Protein AF-A0A822FZ74-F1 (afdb_monomer)

Solvent-accessible surface area (backbone atoms only — not comparable to full-atom values): 5257 Å² total; per-residue (Å²): 109,70,67,56,54,49,46,49,47,53,53,48,53,54,36,48,76,69,42,34,40,55,86,61,90,48,76,93,31,49,46,81,41,74,61,83,74,84,72,75,89,81,75,87,76,92,68,84,60,77,64,78,36,51,46,62,41,84,48,74,69,88,57,50,41,55,51,73,66,72,74,66,73,71,97,66,86,88,77,130

pLDDT: mean 81.32, std 18.09, range [50.88, 98.31]

Sequence (80 aa):
LKQIVHQISDALAFMHAQDLAHLDIKPANIMLCQRSVNLDKDNVDYDDDRTNNIIYKLTDLGHVSQISLSTSEEDGDSRY

Organism: NCBI:txid392032

Structure (mmCIF, N/CA/C/O backbone):
data_AF-A0A822FZ74-F1
#
_entry.id   AF-A0A822FZ74-F1
#
loop_
_atom_site.group_PDB
_atom_site.id
_atom_site.type_symbol
_atom_site.label_atom_id
_atom_site.label_alt_id
_atom_site.label_comp_id
_atom_site.label_asym_id
_atom_site.label_entity_id
_atom_site.label_seq_id
_atom_site.pdbx_PDB_ins_code
_atom_site.Cartn_x
_atom_site.Cartn_y
_atom_site.Cartn_z
_atom_site.occupancy
_atom_site.B_iso_or_equiv
_atom_site.auth_seq_id
_atom_site.auth_comp_id
_atom_site.auth_asym_id
_atom_site.auth_atom_id
_atom_site.pdbx_PDB_model_num
ATOM 1 N N . LEU A 1 1 ? -8.259 10.180 2.860 1.00 79.44 1 LEU A N 1
ATOM 2 C CA . LEU A 1 1 ? -7.116 9.988 1.932 1.00 79.44 1 LEU A CA 1
ATOM 3 C C . LEU A 1 1 ? -5.751 10.263 2.57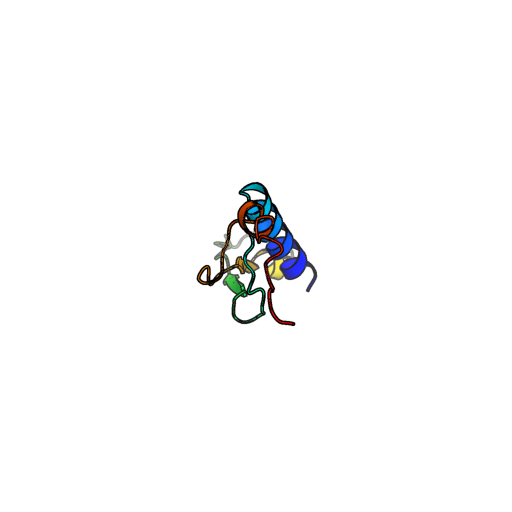9 1.00 79.44 1 LEU A C 1
ATOM 5 O O . LEU A 1 1 ? -4.852 9.461 2.395 1.00 79.44 1 LEU A O 1
ATOM 9 N N . LYS A 1 2 ? -5.582 11.331 3.376 1.00 89.19 2 LYS A N 1
ATOM 10 C CA . LYS A 1 2 ? -4.303 11.635 4.057 1.00 89.19 2 LYS A CA 1
ATOM 11 C C . LYS A 1 2 ? -3.724 10.449 4.853 1.00 89.19 2 LYS A C 1
ATOM 13 O O . LYS A 1 2 ? -2.562 10.116 4.674 1.00 89.19 2 LYS A O 1
ATOM 18 N N . GLN A 1 3 ? -4.549 9.785 5.669 1.00 89.00 3 GLN A N 1
ATOM 19 C CA . GLN A 1 3 ? -4.115 8.666 6.521 1.00 89.00 3 GLN A CA 1
ATOM 20 C C . GLN A 1 3 ? -3.648 7.434 5.729 1.00 89.00 3 GLN A C 1
ATOM 22 O O . GLN A 1 3 ? -2.599 6.881 6.033 1.00 89.00 3 GLN A O 1
ATOM 27 N N . ILE A 1 4 ? -4.380 7.034 4.681 1.00 93.00 4 ILE A N 1
ATOM 28 C CA . ILE A 1 4 ? -3.981 5.899 3.830 1.00 93.00 4 ILE A CA 1
ATOM 29 C C . ILE A 1 4 ? -2.670 6.189 3.100 1.00 93.00 4 ILE A C 1
ATOM 31 O O . ILE A 1 4 ? -1.784 5.345 3.104 1.00 93.00 4 ILE A O 1
ATOM 35 N N . VAL A 1 5 ? -2.506 7.391 2.534 1.00 95.12 5 VAL A N 1
ATOM 36 C CA . VAL A 1 5 ? -1.255 7.764 1.856 1.00 95.12 5 VAL A CA 1
ATOM 37 C C . VAL A 1 5 ? -0.094 7.742 2.843 1.00 95.12 5 VAL A C 1
ATOM 39 O O . VAL A 1 5 ? 0.945 7.178 2.525 1.00 95.12 5 VAL A O 1
ATOM 42 N N . HIS A 1 6 ? -0.279 8.290 4.045 1.00 95.38 6 HIS A N 1
ATOM 43 C CA . HIS A 1 6 ? 0.757 8.304 5.071 1.00 95.38 6 HIS A CA 1
ATOM 44 C C . HIS A 1 6 ? 1.165 6.887 5.502 1.00 95.38 6 HIS A C 1
ATOM 46 O O . HIS A 1 6 ? 2.331 6.536 5.367 1.00 95.38 6 HIS A O 1
ATOM 52 N N . GLN A 1 7 ? 0.214 6.046 5.921 1.00 95.44 7 GLN A N 1
ATOM 53 C CA . GLN A 1 7 ? 0.512 4.695 6.413 1.00 95.44 7 GLN A CA 1
ATOM 54 C C . GLN A 1 7 ? 1.091 3.779 5.324 1.00 95.44 7 GLN A C 1
ATOM 56 O O . GLN A 1 7 ? 1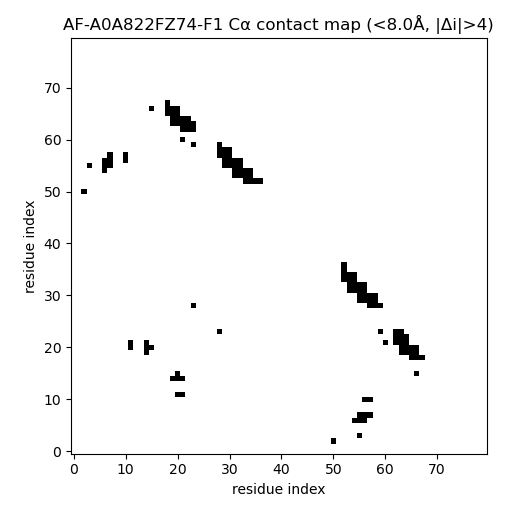.995 2.991 5.594 1.00 95.44 7 GLN A O 1
ATOM 61 N N . ILE A 1 8 ? 0.606 3.886 4.082 1.00 97.44 8 ILE A N 1
ATOM 62 C CA . ILE A 1 8 ? 1.162 3.114 2.963 1.00 97.44 8 ILE A CA 1
ATOM 63 C C . ILE A 1 8 ? 2.547 3.635 2.566 1.00 97.44 8 ILE A C 1
ATOM 65 O O . ILE A 1 8 ? 3.415 2.829 2.245 1.00 97.44 8 ILE A O 1
ATOM 69 N N . SER A 1 9 ? 2.794 4.946 2.653 1.00 97.94 9 SER A N 1
ATOM 70 C CA . SER A 1 9 ? 4.140 5.500 2.449 1.00 97.94 9 SER A CA 1
ATOM 71 C C . SER A 1 9 ? 5.124 4.979 3.494 1.00 97.94 9 SER A C 1
ATOM 73 O O . SER A 1 9 ? 6.227 4.589 3.129 1.00 97.94 9 SER A O 1
ATOM 75 N N . ASP A 1 10 ? 4.718 4.898 4.763 1.00 97.94 10 ASP A N 1
ATOM 76 C CA . ASP A 1 10 ? 5.560 4.352 5.833 1.00 97.94 10 ASP A CA 1
ATOM 77 C C . ASP A 1 10 ? 5.863 2.860 5.606 1.00 97.94 10 AS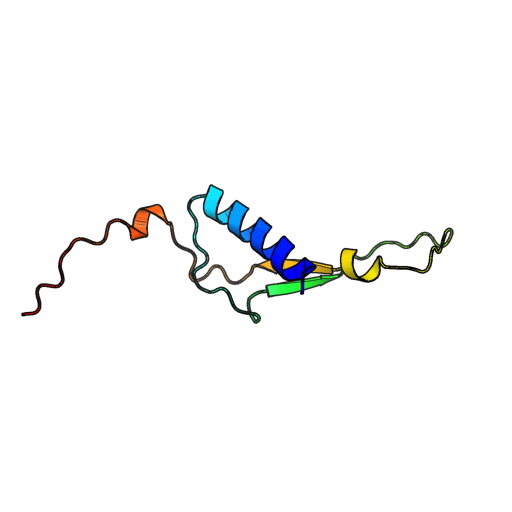P A C 1
ATOM 79 O O . ASP A 1 10 ? 7.006 2.424 5.757 1.00 97.94 10 ASP A O 1
ATOM 83 N N . ALA A 1 11 ? 4.866 2.077 5.176 1.00 97.75 11 ALA A N 1
ATOM 84 C CA . ALA A 1 11 ? 5.056 0.669 4.825 1.00 97.75 11 ALA A CA 1
ATOM 85 C C . ALA A 1 11 ? 6.032 0.495 3.648 1.00 97.75 11 ALA A C 1
ATOM 87 O O . ALA A 1 11 ? 6.921 -0.355 3.703 1.00 97.75 11 ALA A O 1
ATOM 88 N N . LEU A 1 12 ? 5.907 1.322 2.606 1.00 98.06 12 LEU A N 1
ATOM 89 C CA . LEU A 1 12 ? 6.818 1.316 1.460 1.00 98.06 12 LEU A CA 1
ATOM 90 C C . LEU A 1 12 ? 8.232 1.754 1.848 1.00 98.06 12 LEU A C 1
ATOM 92 O O . LEU A 1 12 ? 9.195 1.119 1.434 1.00 98.06 12 LEU A O 1
ATOM 96 N N . ALA A 1 13 ? 8.371 2.795 2.672 1.00 98.31 13 ALA A N 1
ATOM 97 C CA . ALA A 1 13 ? 9.665 3.242 3.176 1.00 98.31 13 ALA A CA 1
ATOM 98 C C . ALA A 1 13 ? 10.373 2.125 3.957 1.00 98.31 13 ALA A C 1
ATOM 100 O O . ALA A 1 13 ? 11.566 1.895 3.758 1.00 98.31 13 ALA A O 1
ATOM 101 N N . PHE A 1 14 ? 9.630 1.386 4.787 1.00 98.31 14 PHE A N 1
ATOM 102 C CA . PHE A 1 14 ? 10.150 0.209 5.476 1.00 98.31 14 PHE A CA 1
ATOM 103 C C . PHE A 1 14 ? 10.596 -0.886 4.496 1.00 98.31 14 PHE A C 1
ATOM 105 O O . PHE A 1 14 ? 11.708 -1.390 4.628 1.00 98.31 14 PHE A O 1
ATOM 112 N N . MET A 1 15 ? 9.777 -1.230 3.495 1.00 98.00 15 MET A N 1
ATOM 113 C CA . MET A 1 15 ? 10.146 -2.229 2.480 1.00 98.00 15 MET A CA 1
ATOM 114 C C . MET A 1 15 ? 11.400 -1.824 1.698 1.00 98.00 15 MET A C 1
ATOM 116 O O . MET A 1 15 ? 12.324 -2.622 1.561 1.00 98.00 15 MET A O 1
ATOM 120 N N . HIS A 1 16 ? 11.475 -0.572 1.247 1.00 97.00 16 HIS A N 1
ATOM 121 C CA . HIS A 1 16 ? 12.625 -0.058 0.504 1.00 97.00 16 HIS A CA 1
ATOM 122 C C . HIS A 1 16 ? 13.902 -0.055 1.354 1.00 97.00 16 HIS A C 1
ATOM 124 O O . HIS A 1 16 ? 14.977 -0.351 0.841 1.00 97.00 16 HIS A O 1
ATOM 130 N N . ALA A 1 17 ? 13.800 0.208 2.661 1.00 97.94 17 ALA A N 1
ATOM 131 C CA . ALA A 1 17 ? 14.934 0.086 3.579 1.00 97.94 17 ALA A CA 1
ATOM 132 C C . ALA A 1 17 ? 15.463 -1.357 3.704 1.00 97.94 17 ALA A C 1
ATOM 134 O O . ALA A 1 17 ? 16.576 -1.554 4.185 1.00 97.94 17 ALA A O 1
ATOM 135 N N . GLN A 1 18 ? 14.681 -2.356 3.286 1.00 97.44 18 GLN A N 1
ATOM 136 C CA . GLN A 1 18 ? 15.072 -3.766 3.200 1.00 97.44 18 GLN A CA 1
ATOM 137 C C . GLN A 1 18 ? 15.445 -4.196 1.770 1.00 97.44 18 GLN A C 1
ATOM 139 O O . GLN A 1 18 ? 15.526 -5.391 1.511 1.00 97.44 18 GLN A O 1
ATOM 144 N N . ASP A 1 19 ? 15.659 -3.248 0.848 1.00 96.69 19 ASP A N 1
ATOM 145 C CA . ASP A 1 19 ? 15.927 -3.506 -0.576 1.00 96.69 19 ASP A CA 1
ATOM 146 C C . ASP A 1 19 ? 14.775 -4.233 -1.299 1.00 96.69 19 ASP A C 1
ATOM 148 O O . ASP A 1 19 ? 15.004 -4.960 -2.256 1.00 96.69 19 ASP A O 1
ATOM 152 N N . LEU A 1 20 ? 13.520 -4.053 -0.866 1.00 97.06 20 LEU A N 1
ATOM 153 C CA . LEU A 1 20 ? 12.356 -4.727 -1.456 1.00 97.06 20 LEU A CA 1
ATOM 154 C C . LEU A 1 20 ? 11.402 -3.741 -2.129 1.00 97.06 20 LEU A C 1
ATOM 156 O O . LEU A 1 20 ? 10.940 -2.804 -1.487 1.00 97.06 20 LEU A O 1
ATOM 160 N N . ALA A 1 21 ? 11.018 -4.005 -3.377 1.00 96.12 21 ALA A N 1
ATOM 161 C CA . ALA A 1 21 ? 9.931 -3.316 -4.071 1.00 96.12 21 ALA A CA 1
ATOM 162 C C . ALA A 1 21 ? 8.672 -4.191 -4.099 1.00 96.12 21 ALA A C 1
ATOM 164 O O . ALA A 1 21 ? 8.755 -5.382 -4.372 1.00 96.12 21 ALA A O 1
ATOM 165 N N . HIS A 1 22 ? 7.496 -3.604 -3.855 1.00 97.06 22 HIS A N 1
ATOM 166 C CA . HIS A 1 22 ? 6.225 -4.344 -3.873 1.00 97.06 22 HIS A CA 1
ATOM 167 C C . HIS A 1 22 ? 5.692 -4.641 -5.285 1.00 97.06 22 HIS A C 1
ATOM 169 O O . HIS A 1 22 ? 5.019 -5.645 -5.487 1.00 97.06 22 HIS A O 1
ATOM 175 N N . LEU A 1 23 ?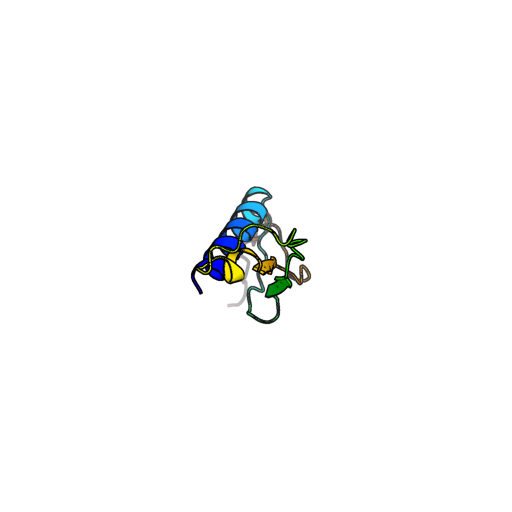 5.949 -3.739 -6.242 1.00 95.88 23 LEU A N 1
ATOM 176 C CA . LEU A 1 23 ? 5.584 -3.807 -7.671 1.00 95.88 23 LEU A CA 1
ATOM 177 C C . LEU A 1 23 ? 4.087 -3.908 -8.040 1.00 95.88 23 LEU A C 1
ATOM 179 O O . LEU A 1 23 ? 3.736 -3.632 -9.181 1.00 95.88 23 LEU A O 1
ATOM 183 N N . ASP A 1 24 ? 3.196 -4.211 -7.097 1.00 96.56 24 ASP A N 1
ATOM 184 C CA . ASP A 1 24 ? 1.745 -4.323 -7.331 1.00 96.56 24 ASP A CA 1
ATOM 185 C C . ASP A 1 24 ? 0.923 -3.498 -6.320 1.00 96.56 24 ASP A C 1
ATOM 187 O O . ASP A 1 24 ? 0.118 -4.013 -5.539 1.00 96.56 24 ASP A O 1
ATOM 191 N N . ILE A 1 25 ? 1.168 -2.182 -6.287 1.00 96.31 25 ILE A N 1
ATOM 192 C CA . ILE A 1 25 ? 0.421 -1.252 -5.427 1.00 96.31 25 ILE A CA 1
ATOM 193 C C . ILE A 1 25 ? -0.895 -0.864 -6.098 1.00 96.31 25 ILE A C 1
ATOM 195 O O . ILE A 1 25 ? -0.932 -0.078 -7.043 1.00 96.31 25 ILE A O 1
ATOM 199 N N . LYS A 1 26 ? -1.999 -1.377 -5.555 1.00 96.12 26 LYS A N 1
ATOM 200 C CA . LYS A 1 26 ? -3.368 -1.083 -5.994 1.00 96.12 26 LYS A CA 1
ATOM 201 C C . LYS A 1 26 ? -4.337 -1.121 -4.809 1.00 96.12 26 LYS A C 1
ATOM 203 O O . LYS A 1 26 ? -4.036 -1.777 -3.812 1.00 96.12 26 LYS A O 1
ATOM 208 N N . PRO A 1 27 ? -5.524 -0.491 -4.902 1.00 96.69 27 PRO A N 1
ATOM 209 C CA . PRO A 1 27 ? -6.492 -0.485 -3.802 1.00 96.69 27 PRO A CA 1
ATOM 210 C C . PRO A 1 27 ? -6.871 -1.882 -3.288 1.00 96.69 27 PRO A C 1
ATOM 212 O O . PRO A 1 27 ? -7.060 -2.049 -2.090 1.00 96.69 27 PRO A O 1
ATOM 215 N N . ALA A 1 28 ? -6.930 -2.887 -4.171 1.00 97.31 28 ALA A N 1
ATOM 216 C CA . ALA A 1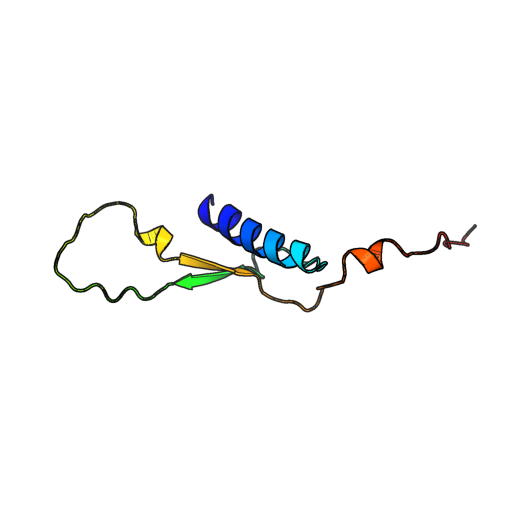 28 ? -7.243 -4.271 -3.800 1.00 97.31 28 ALA A CA 1
ATOM 217 C C . ALA A 1 28 ? -6.197 -4.921 -2.869 1.00 97.31 28 ALA A C 1
ATOM 219 O O . ALA A 1 28 ? -6.542 -5.842 -2.138 1.00 97.31 28 ALA A O 1
ATOM 220 N N . ASN A 1 29 ? -4.961 -4.409 -2.855 1.00 97.69 29 ASN A N 1
ATOM 221 C CA . ASN A 1 29 ? -3.854 -4.918 -2.040 1.00 97.69 29 ASN A CA 1
ATOM 222 C C . ASN A 1 29 ? -3.654 -4.106 -0.746 1.00 97.69 29 ASN A C 1
ATOM 224 O O . ASN A 1 29 ? -2.678 -4.314 -0.022 1.00 97.69 29 ASN A O 1
ATOM 228 N N . ILE A 1 30 ? -4.570 -3.184 -0.429 1.00 97.50 30 ILE A N 1
ATOM 229 C CA . ILE A 1 30 ? -4.552 -2.396 0.806 1.00 97.50 30 ILE A CA 1
ATOM 230 C C . ILE A 1 30 ? -5.713 -2.838 1.697 1.00 97.50 30 ILE A C 1
ATOM 232 O O . ILE A 1 30 ? -6.874 -2.502 1.460 1.00 97.50 30 ILE A O 1
ATOM 236 N N . MET A 1 31 ? -5.399 -3.570 2.763 1.00 96.19 31 MET A N 1
ATOM 237 C CA . MET A 1 31 ? -6.391 -4.002 3.743 1.00 96.19 31 MET A CA 1
ATOM 238 C C . MET A 1 31 ? -6.690 -2.891 4.748 1.00 96.19 31 MET A C 1
ATOM 240 O O . MET A 1 31 ? -5.773 -2.299 5.320 1.00 96.19 31 MET A O 1
ATOM 244 N N . LEU A 1 32 ? -7.976 -2.664 5.023 1.00 93.38 32 LEU A N 1
ATOM 245 C CA . LEU A 1 32 ? -8.421 -1.854 6.154 1.00 93.38 32 LEU A CA 1
ATOM 246 C C . LEU A 1 32 ? -8.615 -2.742 7.383 1.00 93.38 32 LEU A C 1
ATOM 248 O O . LEU A 1 32 ? -9.321 -3.748 7.338 1.00 93.38 32 LEU A O 1
ATOM 252 N N . CYS A 1 33 ? -8.015 -2.353 8.500 1.00 90.19 33 CYS A N 1
ATOM 253 C CA . CYS A 1 33 ? -8.191 -2.995 9.794 1.00 90.19 33 CYS A CA 1
ATOM 254 C C . CYS A 1 33 ? -8.671 -1.961 10.807 1.00 90.19 33 CYS A C 1
ATOM 256 O O . CYS A 1 33 ? -8.048 -0.916 10.969 1.00 90.19 33 CYS A O 1
ATOM 258 N N .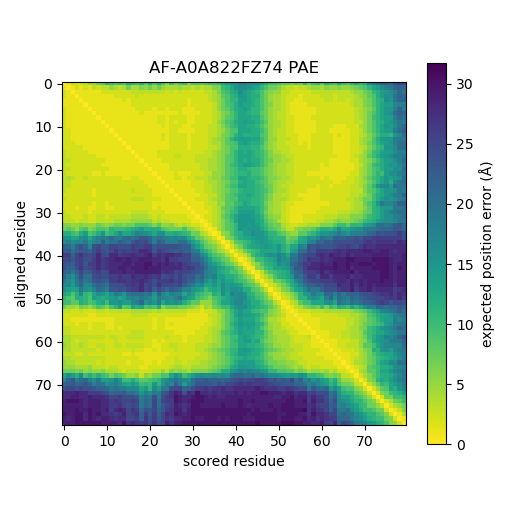 GLN A 1 34 ? -9.751 -2.259 11.521 1.00 86.31 34 GLN A N 1
ATOM 259 C CA . GLN A 1 34 ? -10.201 -1.428 12.630 1.00 86.31 34 GLN A CA 1
ATOM 260 C C . GLN A 1 34 ? -9.572 -1.948 13.920 1.00 86.31 34 GLN A C 1
ATOM 262 O O . GLN A 1 34 ? -9.735 -3.117 14.273 1.00 86.31 34 GLN A O 1
ATOM 267 N N . ARG A 1 35 ? -8.836 -1.094 14.629 1.00 77.38 35 ARG A N 1
ATOM 268 C CA . ARG A 1 35 ? -8.351 -1.427 15.966 1.00 77.38 35 ARG A CA 1
ATOM 269 C C . ARG A 1 35 ? -9.560 -1.407 16.913 1.00 77.38 35 ARG A C 1
ATOM 271 O O . ARG A 1 35 ? -10.399 -0.516 16.869 1.00 77.38 35 ARG A O 1
ATOM 278 N N . SER A 1 36 ? -9.735 -2.439 17.730 1.00 69.38 36 SER A N 1
ATOM 279 C CA . SER A 1 36 ? -10.769 -2.390 18.767 1.00 69.38 36 SER A CA 1
ATOM 280 C C . SER A 1 36 ? -10.185 -1.612 19.934 1.00 69.38 36 SER A C 1
ATOM 282 O O . SER A 1 36 ? -9.384 -2.154 20.693 1.00 69.38 36 SER A O 1
ATOM 284 N N . VAL A 1 37 ? -10.520 -0.329 20.051 1.00 64.88 37 VAL A N 1
ATOM 285 C CA . VAL A 1 37 ? -10.250 0.404 21.289 1.00 64.88 37 VAL A CA 1
ATOM 286 C C . VAL A 1 37 ? -11.297 -0.080 22.283 1.00 64.88 37 VAL A C 1
ATOM 288 O O . VAL A 1 37 ? -12.493 0.101 22.049 1.00 64.88 37 VAL A O 1
ATOM 291 N N . ASN A 1 38 ? -10.874 -0.750 23.356 1.00 57.78 38 ASN A N 1
ATOM 292 C CA . ASN A 1 38 ? -11.748 -0.955 24.505 1.00 57.78 38 ASN A CA 1
ATOM 293 C C . ASN A 1 38 ? -12.015 0.438 25.078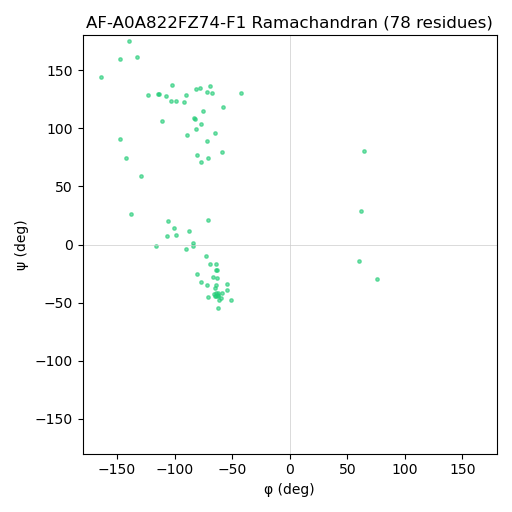 1.00 57.78 38 ASN A C 1
ATOM 295 O O . ASN A 1 38 ? -11.166 1.009 25.754 1.00 57.78 38 ASN A O 1
ATOM 299 N N . LEU A 1 39 ? -13.141 1.028 24.687 1.00 57.09 39 LEU A N 1
ATOM 300 C CA . LEU A 1 39 ? -13.598 2.301 25.214 1.00 57.09 39 LEU A CA 1
ATOM 301 C C . LEU A 1 39 ? -14.062 2.046 26.649 1.00 57.09 39 LEU A C 1
ATOM 303 O O . LEU A 1 39 ? -15.232 1.728 26.876 1.00 57.09 39 LEU A O 1
ATOM 307 N N . ASP A 1 40 ? -13.145 2.153 27.607 1.00 52.94 40 ASP A N 1
ATOM 308 C CA . ASP A 1 40 ? -13.535 2.402 28.989 1.00 52.94 40 ASP A CA 1
ATOM 309 C C . ASP A 1 40 ? -14.344 3.709 28.987 1.00 52.94 40 ASP A C 1
ATOM 311 O O . ASP A 1 40 ? -13.912 4.757 28.506 1.00 52.94 40 ASP A O 1
ATOM 315 N N . LYS A 1 41 ? -15.601 3.578 29.402 1.00 53.53 41 LYS A N 1
ATOM 316 C CA . LYS A 1 41 ? -16.757 4.424 29.075 1.00 53.53 41 LYS A CA 1
ATOM 317 C C . LYS A 1 41 ? -16.776 5.831 29.695 1.00 53.53 41 LYS A C 1
ATOM 319 O O . LYS A 1 41 ? -17.852 6.416 29.752 1.00 53.53 41 LYS A O 1
ATOM 324 N N . ASP A 1 42 ? -15.651 6.403 30.119 1.00 53.62 42 ASP A N 1
ATOM 325 C CA . ASP A 1 42 ? -15.711 7.486 31.115 1.00 53.62 42 ASP A CA 1
ATOM 326 C C . ASP A 1 42 ? -15.229 8.878 30.686 1.00 53.62 42 ASP A C 1
ATOM 328 O O . ASP A 1 42 ? -15.382 9.807 31.468 1.00 53.62 42 ASP A O 1
ATOM 332 N N . ASN A 1 43 ? -14.738 9.106 29.463 1.00 50.88 43 ASN A N 1
ATOM 333 C CA . ASN A 1 43 ? -14.469 10.478 28.994 1.00 50.88 43 ASN A CA 1
ATOM 334 C C . ASN A 1 43 ? -14.697 10.600 27.488 1.00 50.88 43 ASN A C 1
ATOM 336 O O . ASN A 1 43 ? -13.802 10.346 26.685 1.00 50.88 43 ASN A O 1
ATOM 340 N N . VAL A 1 44 ? -15.921 10.959 27.100 1.00 51.53 44 VAL A N 1
ATOM 341 C CA . VAL A 1 44 ? -16.267 11.181 25.696 1.00 51.53 44 VAL A CA 1
ATOM 342 C C . VAL A 1 44 ? -16.000 12.639 25.342 1.00 51.53 44 VAL A C 1
ATOM 344 O O . VAL A 1 44 ? -16.862 13.492 25.547 1.00 51.53 44 VAL A O 1
ATOM 347 N N . ASP A 1 45 ? -14.813 12.908 24.801 1.00 52.81 45 ASP A N 1
ATOM 348 C CA . ASP A 1 45 ? -14.617 14.076 23.947 1.00 52.81 45 ASP A CA 1
ATOM 349 C C . ASP A 1 45 ? -15.068 13.689 22.532 1.00 52.81 45 ASP A C 1
ATOM 351 O O . ASP A 1 45 ? -14.505 12.804 21.880 1.00 52.81 45 ASP A O 1
ATOM 355 N N . TYR A 1 46 ? -16.197 14.256 22.120 1.00 56.16 46 TYR A N 1
ATOM 356 C CA . TYR A 1 46 ? -16.808 14.043 20.815 1.00 56.16 46 TYR A CA 1
ATOM 357 C C . TYR A 1 46 ? -16.095 14.929 19.787 1.00 56.16 46 TYR A C 1
ATOM 359 O O . TYR A 1 46 ? -16.655 15.940 19.382 1.00 56.16 46 TYR A O 1
ATOM 367 N N . ASP A 1 47 ? -14.898 14.551 19.336 1.00 55.12 47 ASP A N 1
ATOM 368 C CA . ASP A 1 47 ? -14.432 14.967 18.008 1.00 55.12 47 ASP A CA 1
ATOM 369 C C . ASP A 1 47 ? -13.234 14.138 17.496 1.00 55.12 47 ASP A C 1
ATOM 371 O O . ASP A 1 47 ? -12.350 13.730 18.241 1.00 55.12 47 ASP A O 1
ATOM 375 N N . ASP A 1 48 ? -13.215 13.897 16.186 1.00 51.69 48 ASP A N 1
ATOM 376 C CA . ASP A 1 48 ? -12.055 13.525 15.346 1.00 51.69 48 ASP A CA 1
ATOM 377 C C . ASP A 1 48 ? -11.443 12.088 15.357 1.00 51.69 48 ASP A C 1
ATOM 379 O O . ASP A 1 48 ? -10.987 11.613 14.312 1.00 51.69 48 ASP A O 1
ATOM 383 N N . ASP A 1 49 ? -11.474 11.293 16.434 1.00 59.62 49 ASP A N 1
ATOM 384 C CA . ASP A 1 49 ? -10.546 10.130 16.520 1.00 59.62 49 ASP A CA 1
ATOM 385 C C . ASP A 1 49 ? -10.972 8.809 15.822 1.00 59.62 49 ASP A C 1
ATOM 387 O O . ASP A 1 49 ? -10.249 7.810 15.830 1.00 59.62 49 ASP A O 1
ATOM 391 N N . ARG A 1 50 ? -12.132 8.742 15.148 1.00 58.50 50 ARG A N 1
ATOM 392 C CA . ARG A 1 50 ? -12.561 7.484 14.480 1.00 58.50 50 ARG A CA 1
ATOM 393 C C . ARG A 1 50 ? -11.614 7.041 13.359 1.00 58.50 50 ARG A C 1
ATOM 395 O O . ARG A 1 50 ? -11.520 5.844 13.088 1.00 58.50 50 ARG A O 1
ATOM 402 N N . THR A 1 51 ? -10.925 7.978 12.701 1.00 59.94 51 THR A N 1
ATOM 403 C CA . THR A 1 51 ? -9.976 7.655 11.620 1.00 59.94 51 THR A CA 1
ATOM 404 C C . THR A 1 51 ? -8.609 7.195 12.123 1.00 59.94 51 THR A C 1
ATOM 406 O O . THR A 1 51 ? -7.973 6.401 11.431 1.00 59.94 51 THR A O 1
ATOM 409 N N . ASN A 1 52 ? -8.191 7.591 13.331 1.00 65.62 52 ASN A N 1
ATOM 410 C CA . ASN A 1 52 ? -6.979 7.060 13.974 1.00 65.62 52 ASN A CA 1
ATOM 411 C C . ASN A 1 52 ? -7.136 5.598 14.390 1.00 65.62 52 ASN A C 1
ATOM 413 O O . ASN A 1 52 ? -6.157 4.883 14.605 1.00 65.62 52 ASN A O 1
ATOM 417 N N . ASN A 1 53 ? -8.377 5.124 14.444 1.00 80.62 53 ASN A N 1
ATOM 418 C CA . ASN A 1 53 ? -8.672 3.741 14.741 1.00 80.62 53 ASN A CA 1
ATOM 419 C C . ASN A 1 53 ? -8.600 2.809 13.512 1.00 80.62 53 ASN A C 1
ATOM 421 O O . ASN A 1 53 ? -8.811 1.600 13.637 1.00 80.62 53 ASN A O 1
ATOM 425 N N . ILE A 1 54 ? -8.315 3.353 12.322 1.00 88.50 54 ILE A N 1
ATOM 426 C CA . ILE A 1 54 ? -8.166 2.589 11.079 1.00 88.50 54 ILE A CA 1
ATOM 427 C C . ILE A 1 54 ? -6.680 2.438 10.738 1.00 88.50 54 ILE A C 1
ATOM 429 O O . ILE A 1 54 ? -5.951 3.414 10.559 1.00 88.50 54 ILE A O 1
ATOM 433 N N . ILE A 1 55 ? -6.253 1.187 10.591 1.00 92.12 55 ILE A N 1
ATOM 434 C CA . ILE A 1 55 ? -4.912 0.784 10.173 1.00 92.12 55 ILE A CA 1
ATOM 435 C C . ILE A 1 55 ? -4.993 0.258 8.740 1.00 92.12 55 ILE A C 1
ATOM 437 O O . ILE A 1 55 ? -5.779 -0.646 8.459 1.00 92.12 55 ILE A O 1
ATOM 441 N N . TYR A 1 56 ? -4.158 0.786 7.852 1.00 94.69 56 TYR A N 1
ATOM 442 C CA . TYR A 1 56 ? -4.006 0.318 6.479 1.00 94.69 56 TYR A CA 1
ATOM 443 C C . TYR A 1 56 ? -2.787 -0.598 6.394 1.00 94.69 56 TYR A C 1
ATOM 445 O O . TYR A 1 56 ? -1.682 -0.212 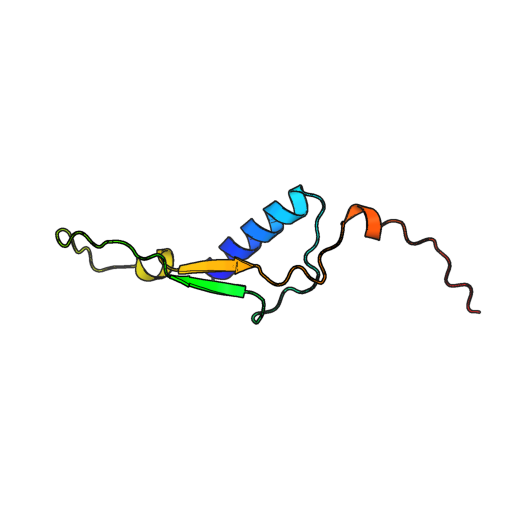6.769 1.00 94.69 56 TYR A O 1
ATOM 453 N N . LYS A 1 57 ? -2.983 -1.826 5.916 1.00 95.19 57 LYS A N 1
ATOM 454 C CA . LYS A 1 57 ? -1.912 -2.813 5.741 1.00 95.19 57 LYS A CA 1
ATOM 455 C C . LYS A 1 57 ? -1.712 -3.087 4.262 1.00 95.19 57 LYS A C 1
ATOM 457 O O . LYS A 1 57 ? -2.677 -3.377 3.558 1.00 95.19 57 LYS A O 1
ATOM 462 N N . LEU A 1 58 ? -0.465 -3.015 3.817 1.00 97.00 58 LEU A N 1
ATOM 463 C CA . LEU A 1 58 ? -0.079 -3.443 2.482 1.00 97.00 58 LEU A CA 1
ATOM 464 C C . LEU A 1 58 ? 0.030 -4.975 2.447 1.00 97.00 58 LEU A C 1
ATOM 466 O O . LEU A 1 58 ? 0.556 -5.580 3.384 1.00 97.00 58 LEU A O 1
ATOM 470 N N . THR A 1 59 ? -0.529 -5.592 1.411 1.00 96.00 59 THR A N 1
ATOM 471 C CA . THR A 1 59 ? -0.683 -7.049 1.279 1.00 96.00 59 THR A CA 1
ATOM 472 C C . THR A 1 59 ? -0.393 -7.514 -0.139 1.00 96.00 59 THR A C 1
ATOM 474 O O . THR A 1 59 ? -0.211 -6.685 -1.017 1.00 96.00 59 THR A O 1
ATOM 477 N N . ASP A 1 60 ? -0.413 -8.834 -0.345 1.00 95.75 60 ASP A N 1
ATOM 478 C CA . ASP A 1 60 ? -0.090 -9.490 -1.615 1.00 95.75 60 ASP A CA 1
ATOM 479 C C . ASP A 1 60 ? 1.369 -9.284 -2.044 1.00 95.75 60 ASP A C 1
ATOM 481 O O . ASP A 1 60 ? 1.717 -8.453 -2.877 1.00 95.75 60 ASP A O 1
ATOM 485 N N . LEU A 1 61 ? 2.246 -10.093 -1.448 1.00 96.19 61 LEU A N 1
ATOM 486 C CA . LEU A 1 61 ? 3.688 -10.036 -1.676 1.00 96.19 61 LEU A CA 1
ATOM 487 C C . LEU A 1 61 ? 4.139 -10.885 -2.879 1.00 96.19 61 LEU A C 1
ATOM 489 O O . LEU A 1 61 ? 5.334 -11.118 -3.042 1.00 96.19 61 LEU A O 1
ATOM 493 N N . GLY A 1 62 ? 3.208 -11.369 -3.712 1.00 96.44 62 GLY A N 1
ATOM 494 C CA . GLY A 1 62 ? 3.512 -12.279 -4.824 1.00 96.44 62 GLY A CA 1
ATOM 495 C C . GLY A 1 62 ? 4.412 -11.677 -5.908 1.00 96.44 62 GLY A C 1
ATOM 496 O O . GLY A 1 62 ? 5.085 -12.416 -6.622 1.00 96.44 62 GLY A O 1
ATOM 497 N N . HIS A 1 63 ? 4.459 -10.346 -6.000 1.00 94.12 63 HIS A N 1
ATOM 498 C CA . HIS A 1 63 ? 5.292 -9.594 -6.943 1.00 94.12 63 HIS A CA 1
ATOM 499 C C . HIS A 1 63 ? 6.494 -8.906 -6.285 1.00 94.12 63 HIS A C 1
ATOM 501 O O . HIS A 1 63 ? 7.184 -8.131 -6.942 1.00 94.12 63 HIS A O 1
ATOM 507 N N . VAL A 1 64 ? 6.754 -9.158 -4.999 1.00 96.44 64 VAL A N 1
ATOM 508 C CA . VAL A 1 64 ? 7.854 -8.495 -4.294 1.00 96.44 64 VAL A CA 1
ATOM 509 C C . VAL A 1 64 ? 9.199 -8.957 -4.845 1.00 96.44 64 VAL A C 1
ATOM 511 O O . VAL A 1 64 ? 9.464 -10.156 -4.924 1.00 96.44 64 VAL A O 1
ATOM 514 N N . SER A 1 65 ? 10.072 -8.007 -5.172 1.00 95.19 65 SER A N 1
ATOM 515 C CA . SER A 1 65 ? 11.418 -8.280 -5.681 1.00 95.19 65 SER A CA 1
ATOM 516 C C . SER A 1 65 ? 12.476 -7.449 -4.967 1.00 95.19 65 SER A C 1
ATOM 518 O O . SER A 1 65 ? 12.174 -6.414 -4.371 1.00 95.19 65 SER A O 1
ATOM 520 N N . GLN A 1 66 ? 13.735 -7.882 -5.067 1.00 95.81 66 GLN A N 1
ATOM 521 C CA . GLN A 1 66 ? 14.864 -7.050 -4.665 1.00 95.81 66 GLN A CA 1
ATOM 522 C C . GLN A 1 66 ? 15.030 -5.871 -5.626 1.00 95.81 66 GLN A C 1
ATOM 524 O O . GLN A 1 66 ? 14.948 -6.048 -6.845 1.00 95.81 66 GLN A O 1
ATOM 529 N N . ILE A 1 67 ? 15.272 -4.678 -5.087 1.00 93.75 67 ILE A N 1
ATOM 530 C CA . ILE A 1 67 ? 15.516 -3.475 -5.891 1.00 93.75 67 ILE A CA 1
ATOM 531 C C . ILE A 1 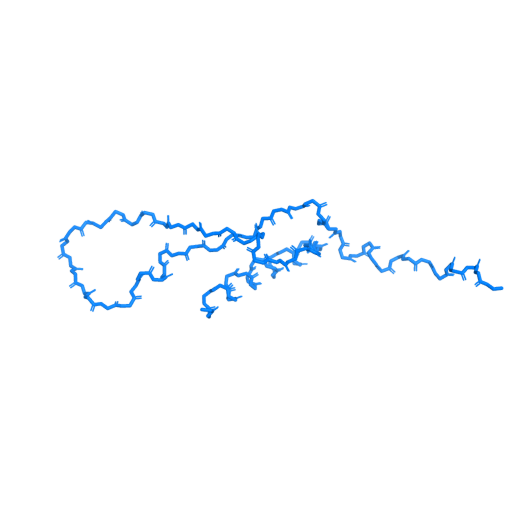67 ? 16.889 -3.589 -6.552 1.00 93.75 67 ILE A C 1
ATOM 533 O O . ILE A 1 67 ? 17.003 -3.375 -7.759 1.00 93.75 67 ILE A O 1
ATOM 537 N N . SER A 1 68 ? 17.911 -4.013 -5.808 1.00 89.50 68 SER A N 1
ATOM 538 C CA . SER A 1 68 ? 19.264 -4.216 -6.339 1.00 89.50 68 SER A CA 1
ATOM 539 C C . SER A 1 68 ? 19.319 -5.157 -7.553 1.00 89.50 68 SER A C 1
ATOM 541 O O . SER A 1 68 ? 20.015 -4.860 -8.524 1.00 89.50 68 SER A O 1
ATOM 543 N N . LEU A 1 69 ? 18.523 -6.232 -7.563 1.00 77.81 69 LEU A N 1
ATOM 544 C CA . LEU A 1 69 ? 18.477 -7.209 -8.660 1.00 77.81 69 LEU A CA 1
ATOM 545 C C . LEU A 1 69 ? 17.922 -6.624 -9.973 1.00 77.81 69 LEU A C 1
ATOM 547 O O . LEU A 1 69 ? 18.302 -7.054 -11.056 1.00 77.81 69 LEU A O 1
ATOM 551 N N . SER A 1 70 ? 17.054 -5.611 -9.897 1.00 60.66 70 SER A N 1
ATOM 552 C CA . SER A 1 70 ? 16.481 -4.959 -11.086 1.00 60.66 70 SER A CA 1
ATOM 553 C C . SER A 1 70 ? 17.474 -4.060 -11.837 1.00 60.66 70 SER A C 1
ATOM 555 O O . SER A 1 70 ? 17.202 -3.639 -12.956 1.00 60.66 70 SER A O 1
ATOM 557 N N . THR A 1 71 ? 18.649 -3.789 -11.252 1.00 57.00 71 THR A N 1
ATOM 558 C CA . THR A 1 71 ? 19.720 -3.012 -11.903 1.00 57.00 71 THR A CA 1
ATOM 559 C C . THR A 1 71 ? 20.713 -3.867 -12.694 1.00 57.00 71 THR A C 1
ATOM 561 O O . THR A 1 71 ? 21.600 -3.311 -13.335 1.00 57.00 71 THR A O 1
ATOM 564 N N . SER A 1 72 ? 20.574 -5.200 -12.670 1.00 54.34 72 SER A N 1
ATOM 565 C CA . SER A 1 72 ? 21.506 -6.132 -13.319 1.00 54.34 72 SER A CA 1
ATOM 566 C C . SER A 1 72 ? 20.983 -6.782 -14.604 1.00 54.34 72 SER A C 1
ATOM 568 O O . SER A 1 72 ? 21.510 -7.818 -15.001 1.00 54.34 72 SER A O 1
ATOM 570 N N . GLU A 1 73 ? 19.977 -6.214 -15.273 1.00 58.00 73 GLU A N 1
ATOM 571 C CA . GLU A 1 73 ? 19.631 -6.685 -16.617 1.00 58.00 73 GLU A CA 1
ATOM 572 C C . GLU A 1 73 ? 20.640 -6.140 -17.633 1.00 58.00 73 GLU A C 1
ATOM 574 O O . GLU A 1 73 ? 20.669 -4.959 -17.978 1.00 58.00 73 GLU A O 1
ATOM 579 N N . GLU A 1 74 ? 21.517 -7.059 -18.034 1.00 59.06 74 GLU A N 1
ATOM 580 C CA . GLU A 1 74 ? 22.413 -6.993 -19.174 1.00 59.06 74 GLU A CA 1
ATOM 581 C C . GLU A 1 74 ? 21.701 -6.414 -20.404 1.00 59.06 74 GLU A C 1
ATOM 583 O O . GLU A 1 74 ? 20.626 -6.860 -20.808 1.00 59.06 74 GLU A O 1
ATOM 588 N N . ASP A 1 75 ? 22.359 -5.429 -21.010 1.00 55.00 75 ASP A N 1
ATOM 589 C CA . ASP A 1 75 ? 22.088 -4.848 -22.321 1.00 55.00 75 ASP A CA 1
ATOM 590 C C . ASP A 1 75 ? 22.182 -5.937 -23.408 1.00 55.00 75 ASP A C 1
ATOM 592 O O . ASP A 1 75 ? 23.217 -6.151 -24.038 1.00 55.00 75 ASP A O 1
ATOM 596 N N . GLY A 1 76 ? 21.113 -6.722 -23.532 1.00 62.25 76 GLY A N 1
ATOM 597 C CA . GLY A 1 76 ? 21.086 -7.968 -24.288 1.00 62.25 76 GLY A CA 1
ATOM 598 C C . GLY A 1 76 ? 19.827 -8.161 -25.126 1.00 62.25 76 GLY A C 1
ATOM 599 O O . GLY A 1 76 ? 19.486 -9.302 -25.429 1.00 62.25 76 GLY A O 1
ATOM 600 N N . ASP A 1 77 ? 19.136 -7.094 -25.547 1.00 56.81 77 ASP A N 1
ATOM 601 C CA . ASP A 1 77 ? 18.154 -7.204 -26.641 1.00 56.81 77 ASP A CA 1
ATOM 602 C C . ASP A 1 77 ? 18.910 -7.264 -27.980 1.00 56.81 77 ASP A C 1
ATOM 604 O O . ASP A 1 77 ? 18.926 -6.329 -28.778 1.00 56.81 77 ASP A O 1
ATOM 608 N N . SER A 1 78 ? 19.585 -8.393 -28.230 1.00 60.53 78 SER A N 1
ATOM 609 C CA . SER A 1 78 ? 20.030 -8.772 -29.575 1.00 60.53 78 SER A CA 1
ATOM 610 C C . SER A 1 78 ? 18.818 -9.176 -30.407 1.00 60.53 78 SER A C 1
ATOM 612 O O . SER A 1 78 ? 18.575 -10.355 -30.663 1.00 60.53 78 SER A O 1
ATOM 614 N N . ARG A 1 79 ? 18.042 -8.179 -30.828 1.00 64.31 79 ARG A N 1
ATOM 615 C CA . ARG A 1 79 ? 17.061 -8.303 -31.904 1.00 64.31 79 ARG A CA 1
ATOM 616 C C . ARG A 1 79 ? 17.044 -7.033 -32.738 1.00 64.31 79 ARG A C 1
ATOM 618 O O . ARG A 1 79 ? 16.091 -6.279 -32.629 1.00 64.31 79 ARG A O 1
ATOM 625 N N . TYR A 1 80 ? 18.073 -6.852 -33.566 1.00 54.56 80 TYR A N 1
ATOM 626 C CA . TYR A 1 80 ? 17.978 -6.462 -34.982 1.00 54.56 80 TYR A CA 1
ATOM 627 C C . TYR A 1 80 ? 19.242 -6.914 -35.715 1.00 54.56 80 TYR A C 1
ATOM 629 O O . TYR A 1 80 ? 20.347 -6.672 -35.184 1.00 54.56 80 TYR A O 1
#

Radius of gyration: 19.48 Å; Cα contacts (8 Å, |Δi|>4): 66; chains: 1; bounding box: 39×27×66 Å

Mean predicted aligned error: 10.65 Å

Nearest PDB structures (foldseek):
  8p5k-assembly4_D  TM=8.863E-01  e=1.363E-02  Homo sapiens
  8ds6-assembly1_A  TM=8.228E-01  e=2.905E-01  Homo sapiens

Secondary structure (DSSP, 8-state):
-HHHHHHHHHHHHHHHHTTEE-----GGGEEEEE------TT----SSTTTTTEEEEE--GGG-EETGGGG---S-----

InterPro domains:
  IPR000719 Protein kinase domain [PF00069] (2-73)
  IPR000719 Protein kinase domain [PS50011] (1-80)
  IPR008271 Serine/threonine-protein kinase, active site [PS00108] (20-32)
  IPR011009 Protein kinase-like domain superfamily [SSF56112] (2-70)
  IPR050339 Cell Cycle and Stress Response Kinase [PTHR11042] (2-78)

Foldseek 3Di:
DVVQVVLVVVVQVVQVVVQKDQVDDDPVQKDKDFADDPPPPPDDPPDDCRVVRIHIDGGDSVPMDGNVVVVPPPPDPPDD